Protein AF-A0A5A7TR68-F1 (afdb_monomer)

Radius of gyration: 27.65 Å; Cα contacts (8 Å, |Δi|>4): 90; chains: 1; bounding box: 81×49×51 Å

Organism: Cucumis melo var. makuwa (NCBI:txid1194695)

Solvent-accessible surface area (backbone atoms only — not comparable to full-atom values): 7721 Å² total; per-residue (Å²): 138,90,86,85,89,76,87,60,48,73,87,52,63,77,56,40,59,65,76,55,66,55,72,40,77,61,84,47,77,44,82,45,24,75,58,19,93,54,37,65,42,38,52,56,38,49,68,41,37,46,83,49,45,75,50,76,44,85,47,39,92,62,90,79,84,71,53,73,67,57,45,49,54,51,48,57,52,52,50,52,62,64,60,61,69,81,70,88,68,80,88,71,85,83,79,72,75,68,68,62,52,56,61,54,52,55,60,50,54,63,57,59,69,69,72,79,76,86,83,135

InterPro domains:
  IPR005645 Serine hydrolase domain [PF03959] (2-69)
  IPR029058 Alpha/Beta hydrolase fold [G3DSA:3.40.50.1820] (1-84)

Nearest PDB structures (foldseek):
  6l4h-assembly1_A  TM=6.328E-01  e=4.885E+00  Homo sapiens
  5xb6-assemb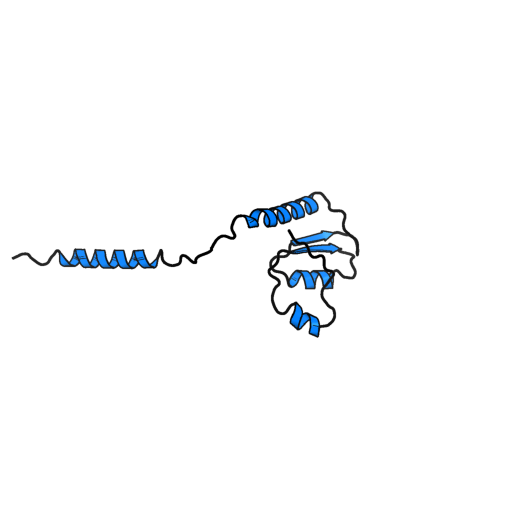ly6_K  TM=5.683E-01  e=3.064E+00  Escherichia coli K-12
  7cf7-assembly1_A  TM=2.561E-01  e=1.798E+00  Escherichia coli K-12
  7t7j-assembly1_B  TM=4.104E-01  e=4.000E+00  Klebsiella pneumoniae subsp. pneumoniae HS11286

Structure (mmCIF, N/CA/C/O backbone):
data_AF-A0A5A7TR68-F1
#
_entry.id   AF-A0A5A7TR68-F1
#
loop_
_atom_site.group_PDB
_atom_site.id
_atom_site.type_symbol
_atom_site.label_atom_id
_atom_site.label_alt_id
_atom_site.label_comp_id
_atom_site.label_asym_id
_atom_site.label_entity_id
_atom_site.label_seq_id
_atom_site.pdbx_PDB_ins_code
_atom_site.Cartn_x
_atom_site.Cartn_y
_atom_site.Cartn_z
_atom_site.occupancy
_atom_site.B_iso_or_equiv
_atom_site.auth_seq_id
_atom_site.auth_comp_id
_atom_site.auth_asym_id
_atom_site.auth_atom_id
_atom_site.pdbx_PDB_model_num
ATOM 1 N N . MET A 1 1 ? -2.520 -7.851 17.736 1.00 73.81 1 MET A N 1
ATOM 2 C CA . MET A 1 1 ? -2.879 -7.356 16.387 1.00 73.81 1 MET A CA 1
ATOM 3 C C . MET A 1 1 ? -2.546 -8.464 15.406 1.00 73.81 1 MET A C 1
ATOM 5 O O . MET A 1 1 ? -1.460 -9.011 15.521 1.00 73.81 1 MET A O 1
ATOM 9 N N . PHE A 1 2 ? -3.466 -8.836 14.518 1.00 84.44 2 PHE A N 1
ATOM 10 C CA . PHE A 1 2 ? -3.181 -9.788 13.440 1.00 84.44 2 PHE A CA 1
ATOM 11 C C . PHE A 1 2 ? -2.920 -9.003 12.157 1.00 84.44 2 PHE A C 1
ATOM 13 O O . PHE A 1 2 ? -3.635 -8.041 11.879 1.00 84.44 2 PHE A O 1
ATOM 20 N N . VAL A 1 3 ? -1.891 -9.393 11.406 1.00 86.50 3 VAL A N 1
ATOM 21 C CA . VAL A 1 3 ? -1.512 -8.757 10.139 1.00 86.50 3 VAL A CA 1
ATOM 22 C C . VAL A 1 3 ? -1.501 -9.827 9.060 1.00 86.50 3 VAL A C 1
ATOM 24 O O . VAL A 1 3 ? -0.811 -10.833 9.195 1.00 86.50 3 VAL A O 1
ATOM 27 N N . SER A 1 4 ? -2.270 -9.602 7.998 1.00 89.75 4 SER A N 1
ATOM 28 C CA . SER A 1 4 ? -2.227 -10.408 6.781 1.00 89.75 4 SER A CA 1
ATOM 29 C C . SER A 1 4 ? -1.527 -9.605 5.697 1.00 89.75 4 SER A C 1
ATOM 31 O O . SER A 1 4 ? -1.895 -8.457 5.451 1.00 89.75 4 SER A O 1
ATOM 33 N N . ILE A 1 5 ? -0.536 -10.208 5.046 1.00 88.12 5 ILE A N 1
ATOM 34 C CA . ILE A 1 5 ? 0.187 -9.599 3.928 1.00 88.12 5 ILE A CA 1
ATOM 35 C C . ILE A 1 5 ? -0.311 -10.259 2.644 1.00 88.12 5 ILE A C 1
ATOM 37 O O . ILE A 1 5 ? -0.298 -11.482 2.526 1.00 88.12 5 ILE A O 1
ATOM 41 N N . SER A 1 6 ? -0.773 -9.451 1.694 1.00 83.81 6 SER A N 1
ATOM 42 C CA . SER A 1 6 ? -1.296 -9.906 0.404 1.00 83.81 6 SER A CA 1
ATOM 43 C C . SER A 1 6 ? -0.587 -9.209 -0.752 1.00 83.81 6 SER A C 1
ATOM 45 O O . SER A 1 6 ? -0.033 -8.126 -0.578 1.00 83.81 6 SER A O 1
ATOM 47 N N . GLY A 1 7 ? -0.635 -9.826 -1.934 1.00 87.19 7 GLY A N 1
ATOM 48 C CA . GLY A 1 7 ? -0.141 -9.241 -3.178 1.00 87.19 7 GLY A CA 1
ATOM 49 C C . GLY A 1 7 ? -1.135 -8.255 -3.793 1.00 87.19 7 GLY A C 1
ATOM 50 O O . GLY A 1 7 ? -1.583 -7.314 -3.145 1.00 87.19 7 GLY A O 1
ATOM 51 N N . THR A 1 8 ? -1.481 -8.472 -5.059 1.00 90.50 8 THR A N 1
ATOM 52 C CA . THR A 1 8 ? -2.331 -7.570 -5.849 1.00 90.50 8 THR A CA 1
ATOM 53 C C . THR A 1 8 ? -3.678 -8.198 -6.189 1.00 90.50 8 THR A C 1
ATOM 55 O O . THR A 1 8 ? -3.960 -9.329 -5.791 1.00 90.50 8 THR A O 1
ATOM 58 N N . LYS A 1 9 ? -4.552 -7.445 -6.872 1.00 92.75 9 LYS A N 1
ATOM 59 C CA . LYS A 1 9 ? -5.887 -7.920 -7.251 1.00 92.75 9 LYS A CA 1
ATOM 60 C C . LYS A 1 9 ? -5.786 -9.191 -8.104 1.00 92.75 9 LYS A C 1
ATOM 62 O O 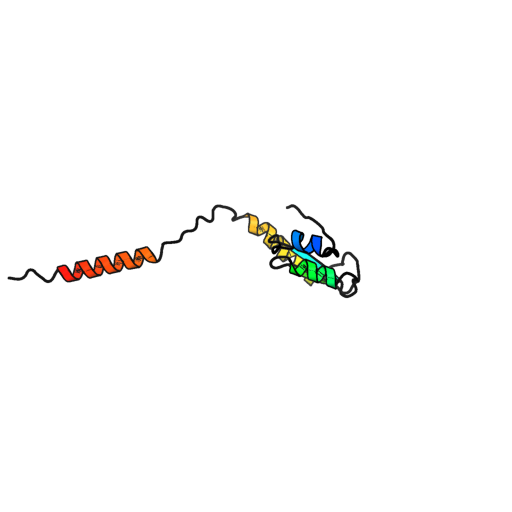. LYS A 1 9 ? -4.906 -9.292 -8.960 1.00 92.75 9 LYS A O 1
ATOM 67 N N . PHE A 1 10 ? -6.697 -10.142 -7.891 1.00 92.62 10 PHE A N 1
ATOM 68 C CA . PHE A 1 10 ? -6.800 -11.317 -8.757 1.00 92.62 10 PHE A CA 1
ATOM 69 C C . PHE A 1 10 ? -6.994 -10.909 -10.225 1.00 92.62 10 PHE A C 1
ATOM 71 O O . PHE A 1 10 ? -7.637 -9.904 -10.520 1.00 92.62 10 PHE A O 1
ATOM 78 N N . LYS A 1 11 ? -6.411 -11.690 -11.141 1.00 91.38 11 LYS A N 1
ATOM 79 C CA . LYS A 1 11 ? -6.562 -11.483 -12.591 1.00 91.38 11 LYS A CA 1
ATOM 80 C C . LYS A 1 11 ? -7.844 -12.098 -13.142 1.00 91.38 11 LYS A C 1
ATOM 82 O O . LYS A 1 11 ? -8.350 -11.630 -14.149 1.00 91.38 11 LYS A O 1
ATOM 87 N N . ASP A 1 12 ? -8.323 -13.157 -12.499 1.00 94.62 12 ASP A N 1
ATOM 88 C CA . ASP A 1 12 ? -9.555 -13.834 -12.876 1.00 94.62 12 ASP A CA 1
ATOM 89 C C . ASP A 1 12 ? -10.761 -13.015 -12.397 1.00 94.62 12 ASP A C 1
ATOM 91 O O . ASP A 1 12 ? -10.899 -12.723 -11.201 1.00 94.62 12 ASP A O 1
ATOM 95 N N . GLU A 1 13 ? -11.616 -12.621 -13.338 1.00 93.50 13 GLU A N 1
ATOM 96 C CA . GLU A 1 13 ? -12.800 -11.806 -13.071 1.00 93.50 13 GLU A CA 1
ATOM 97 C C . GLU A 1 13 ? -13.823 -12.547 -12.207 1.00 93.50 13 GLU A C 1
ATOM 99 O O . GLU A 1 13 ? -14.372 -11.944 -11.285 1.00 93.50 13 GLU A O 1
ATOM 104 N N . SER A 1 14 ? -13.993 -13.860 -12.398 1.00 96.50 14 SER A N 1
ATOM 105 C CA . SER A 1 14 ? -14.938 -14.664 -11.609 1.00 96.50 14 SER A CA 1
ATOM 106 C C . SER A 1 14 ? -14.562 -14.686 -10.124 1.00 96.50 14 SER A C 1
ATOM 108 O O . SER A 1 14 ? -15.419 -14.604 -9.243 1.00 96.50 14 SER A O 1
ATOM 110 N N . ILE A 1 15 ? -13.257 -14.696 -9.825 1.00 95.12 15 ILE A N 1
ATOM 111 C CA . ILE A 1 15 ? -12.759 -14.572 -8.452 1.00 95.12 15 ILE A CA 1
ATOM 112 C C . ILE A 1 15 ? -13.002 -13.152 -7.934 1.00 95.12 15 ILE A C 1
ATOM 114 O O . ILE A 1 15 ? -13.395 -12.974 -6.780 1.00 95.12 15 ILE A O 1
ATOM 118 N N . CYS A 1 16 ? -12.789 -12.130 -8.768 1.00 93.88 16 CYS A N 1
ATOM 119 C CA . CYS A 1 16 ? -12.980 -10.736 -8.376 1.00 93.88 16 CYS A CA 1
ATOM 120 C C . CYS A 1 16 ? -14.429 -10.412 -8.001 1.00 93.88 16 CYS A C 1
ATOM 122 O O . CYS A 1 16 ? -14.649 -9.690 -7.025 1.00 93.88 16 CYS A O 1
ATOM 124 N N . GLU A 1 17 ? -15.392 -10.943 -8.754 1.00 94.75 17 GLU A N 1
ATOM 125 C CA . GLU A 1 17 ? -16.826 -10.756 -8.517 1.00 94.75 17 GLU A CA 1
ATOM 126 C C . GLU A 1 17 ? -17.258 -11.262 -7.142 1.00 94.75 17 GLU A C 1
ATOM 128 O O . GLU A 1 17 ? -18.128 -10.664 -6.510 1.00 94.75 17 GLU A O 1
ATOM 133 N N . VAL A 1 18 ? -16.623 -12.331 -6.654 1.00 96.06 18 VAL A N 1
ATOM 134 C CA . VAL A 1 18 ? -16.908 -12.906 -5.336 1.00 96.06 18 VAL A CA 1
ATOM 135 C C . VAL A 1 18 ? -16.076 -12.224 -4.249 1.00 96.06 18 VAL A C 1
ATOM 137 O O . VAL A 1 18 ? -16.627 -11.730 -3.264 1.00 96.06 18 VAL A O 1
ATOM 140 N N . ALA A 1 19 ? -14.754 -12.154 -4.424 1.00 93.25 19 ALA A N 1
ATOM 141 C CA . ALA A 1 19 ? -13.819 -11.687 -3.397 1.00 93.25 19 ALA A CA 1
ATOM 142 C C . ALA A 1 19 ? -13.949 -10.188 -3.090 1.00 93.25 19 ALA A C 1
ATOM 144 O O . ALA A 1 19 ? -13.690 -9.761 -1.964 1.00 93.25 19 ALA A O 1
ATOM 145 N N . TYR A 1 20 ? -14.350 -9.388 -4.080 1.00 94.25 20 TYR A N 1
ATOM 146 C CA . TYR A 1 20 ? -14.431 -7.930 -3.968 1.00 94.25 20 TYR A CA 1
ATOM 147 C C . TYR A 1 20 ? -15.851 -7.395 -4.181 1.00 94.25 20 TYR A C 1
ATOM 149 O O . TYR A 1 20 ? -16.020 -6.197 -4.414 1.00 94.25 20 TYR A O 1
ATOM 157 N N . LYS A 1 21 ? -16.872 -8.262 -4.065 1.00 95.38 21 LYS A N 1
ATOM 158 C CA . LYS A 1 21 ? -18.295 -7.895 -4.175 1.00 95.38 21 LYS A CA 1
ATOM 159 C C . LYS A 1 21 ? -18.672 -6.728 -3.266 1.00 95.38 21 LYS A C 1
ATOM 161 O O . LYS A 1 21 ? -19.463 -5.860 -3.628 1.00 95.38 21 LYS A O 1
ATOM 166 N N . HIS A 1 22 ? -18.109 -6.727 -2.063 1.00 96.12 22 HIS A N 1
ATOM 167 C CA . HIS A 1 22 ? -18.320 -5.699 -1.061 1.00 96.12 22 HIS A CA 1
ATOM 168 C C . HIS A 1 22 ? -16.990 -5.066 -0.675 1.00 96.12 22 HIS A C 1
ATOM 170 O O . HIS A 1 22 ? -15.948 -5.722 -0.654 1.00 96.12 22 HIS A O 1
ATOM 176 N N . LYS A 1 23 ? -17.042 -3.778 -0.325 1.00 95.50 23 LYS A N 1
ATOM 177 C CA . LYS A 1 23 ? -15.885 -3.065 0.211 1.00 95.50 23 LYS A CA 1
ATOM 178 C C . LYS A 1 23 ? -15.345 -3.775 1.448 1.00 95.50 23 LYS A C 1
ATOM 180 O O . LYS A 1 23 ? -16.088 -4.067 2.387 1.00 95.50 23 LYS A O 1
ATOM 185 N N . ILE A 1 24 ? -14.036 -3.977 1.471 1.00 95.38 24 ILE A N 1
ATOM 186 C CA . ILE A 1 24 ? -13.346 -4.579 2.603 1.00 95.38 24 ILE A CA 1
ATOM 187 C C . ILE A 1 24 ? -13.209 -3.518 3.701 1.00 95.38 24 ILE A C 1
ATOM 189 O O . ILE A 1 24 ? -12.557 -2.492 3.507 1.00 95.38 24 ILE A O 1
ATOM 193 N N . LYS A 1 25 ? -13.847 -3.752 4.853 1.00 94.50 25 LYS A N 1
ATOM 194 C CA . LYS A 1 25 ? -13.926 -2.777 5.958 1.00 94.50 25 LYS A CA 1
ATOM 195 C C . LYS A 1 25 ? -12.687 -2.742 6.857 1.00 94.50 25 LYS A C 1
ATOM 197 O O . LYS A 1 25 ? -12.557 -1.824 7.661 1.00 94.50 25 LYS A O 1
ATOM 202 N N . VAL A 1 26 ? -11.793 -3.727 6.752 1.00 92.56 26 VAL A N 1
ATOM 203 C CA . VAL A 1 26 ? -10.574 -3.739 7.568 1.00 92.56 26 VAL A CA 1
ATOM 204 C C . VAL A 1 26 ? -9.644 -2.599 7.162 1.00 92.56 26 VAL A C 1
ATOM 206 O O . VAL A 1 26 ? -9.535 -2.262 5.981 1.00 92.56 26 VAL A O 1
ATOM 209 N N . LYS A 1 27 ? -8.955 -2.009 8.144 1.00 93.69 27 LYS A N 1
ATOM 210 C CA . LYS A 1 27 ? -7.903 -1.024 7.877 1.00 93.69 27 LYS A CA 1
ATOM 211 C C . LYS A 1 27 ? -6.797 -1.694 7.063 1.00 93.69 27 LYS A C 1
ATOM 213 O O . LYS A 1 27 ? -6.362 -2.795 7.390 1.00 93.69 27 LYS A O 1
ATOM 218 N N . SER A 1 28 ? -6.330 -1.016 6.020 1.00 96.19 28 SER A N 1
ATOM 219 C CA . SER A 1 28 ? -5.258 -1.512 5.157 1.00 96.19 28 SER A CA 1
ATOM 220 C C . SER A 1 28 ? -4.271 -0.406 4.819 1.00 96.19 28 SER A C 1
ATOM 222 O O . SER A 1 28 ? -4.689 0.727 4.572 1.00 96.19 28 SER A O 1
ATOM 224 N N . VAL A 1 29 ? -2.995 -0.765 4.730 1.00 96.94 29 VAL A N 1
ATOM 225 C CA . VAL A 1 29 ? -1.930 0.069 4.175 1.00 96.94 29 VAL A CA 1
ATOM 226 C C . VAL A 1 29 ? -1.362 -0.613 2.932 1.00 96.94 29 VAL A C 1
ATOM 228 O O . VAL A 1 29 ? -1.163 -1.826 2.929 1.00 96.94 29 VAL A O 1
ATOM 231 N N . HIS A 1 30 ? -1.134 0.159 1.872 1.00 97.06 30 HIS A N 1
ATOM 232 C CA . HIS A 1 30 ? -0.630 -0.321 0.586 1.00 97.06 30 HIS A CA 1
ATOM 233 C C . HIS A 1 30 ? 0.624 0.458 0.211 1.00 97.06 30 HIS A C 1
ATOM 235 O O . HIS A 1 30 ? 0.575 1.679 0.068 1.00 97.06 30 HIS A O 1
ATOM 241 N N . PHE A 1 31 ? 1.732 -0.249 0.011 1.00 97.12 31 PHE A N 1
ATOM 242 C CA . PHE A 1 31 ? 2.959 0.328 -0.529 1.00 97.12 31 PHE A CA 1
ATOM 243 C C . PHE A 1 31 ? 2.969 0.122 -2.040 1.00 97.12 31 PHE A C 1
ATOM 245 O O . PHE A 1 31 ? 2.905 -1.016 -2.504 1.00 97.12 31 PHE A O 1
ATOM 252 N N . ILE A 1 32 ? 2.990 1.211 -2.810 1.00 97.25 32 ILE A N 1
ATOM 253 C CA . ILE A 1 32 ? 2.873 1.144 -4.271 1.00 97.25 32 ILE A CA 1
ATOM 254 C C . ILE A 1 32 ? 4.074 1.825 -4.922 1.00 97.25 32 ILE A C 1
ATOM 256 O O . ILE A 1 32 ? 4.239 3.045 -4.829 1.00 97.25 32 ILE A O 1
ATOM 260 N N . GLY A 1 33 ? 4.880 1.018 -5.612 1.00 97.19 33 GLY A N 1
ATOM 261 C CA . GLY A 1 33 ? 6.036 1.472 -6.370 1.00 97.19 33 GLY A CA 1
ATOM 262 C C . GLY A 1 33 ? 5.635 2.136 -7.681 1.00 97.19 33 GLY A C 1
ATOM 263 O O . GLY A 1 33 ? 4.837 1.601 -8.451 1.00 97.19 33 GLY A O 1
ATOM 264 N N . GLU A 1 34 ? 6.210 3.297 -7.977 1.00 97.44 34 GLU A N 1
ATOM 265 C CA . GLU A 1 34 ? 5.942 4.023 -9.220 1.00 97.44 34 GLU A CA 1
ATOM 266 C C . GLU A 1 34 ? 6.470 3.282 -10.460 1.00 97.44 34 GLU A C 1
ATOM 268 O O . GLU A 1 34 ? 5.909 3.442 -11.545 1.00 97.44 34 GLU A O 1
ATOM 273 N N . LYS A 1 35 ? 7.495 2.430 -10.291 1.00 97.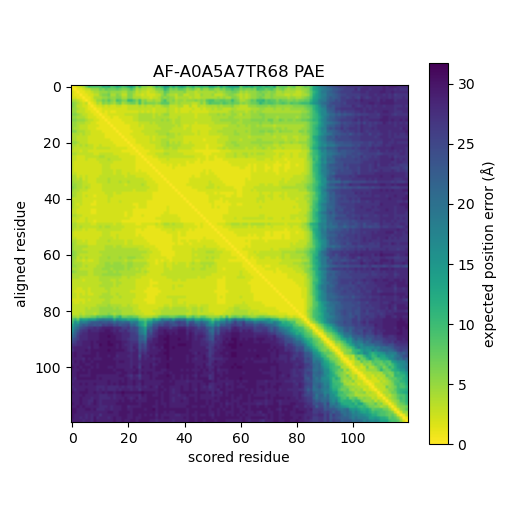69 35 LYS A N 1
ATOM 274 C CA . LYS A 1 35 ? 8.071 1.576 -11.347 1.00 97.69 35 LYS A CA 1
ATOM 275 C C . LYS A 1 35 ? 7.666 0.103 -11.215 1.00 97.69 35 LYS A C 1
ATOM 277 O O . LYS A 1 35 ? 8.253 -0.748 -11.880 1.00 97.69 35 LYS A O 1
ATOM 282 N N . ASP A 1 36 ? 6.740 -0.224 -10.315 1.00 97.25 36 ASP A N 1
ATOM 283 C CA . ASP A 1 36 ? 6.283 -1.602 -10.129 1.00 97.25 36 ASP A CA 1
ATOM 284 C C . ASP A 1 36 ? 5.393 -2.011 -11.315 1.00 97.25 36 ASP A C 1
ATOM 286 O O . ASP A 1 36 ? 4.424 -1.323 -11.645 1.00 97.25 36 ASP A O 1
ATOM 290 N N . TRP A 1 37 ? 5.695 -3.144 -11.956 1.00 96.12 37 TRP A N 1
ATOM 291 C CA . TRP A 1 37 ? 4.873 -3.680 -13.046 1.00 96.12 37 TRP A CA 1
ATOM 292 C C . TRP A 1 37 ? 3.464 -4.085 -12.576 1.00 96.12 37 TRP A C 1
ATOM 294 O O . TRP A 1 37 ? 2.554 -4.205 -13.395 1.00 96.12 37 TRP A O 1
ATOM 304 N N . LEU A 1 38 ? 3.254 -4.263 -11.267 1.00 95.50 38 LEU A N 1
ATOM 305 C CA . LEU A 1 38 ? 1.950 -4.505 -10.651 1.00 95.50 38 LEU A CA 1
ATOM 306 C C . LEU A 1 38 ? 1.281 -3.239 -10.098 1.00 95.50 38 LEU A C 1
ATOM 308 O O . LEU A 1 38 ? 0.230 -3.353 -9.469 1.00 95.50 38 LEU A O 1
ATOM 312 N N . LYS A 1 39 ? 1.818 -2.036 -10.350 1.00 95.75 39 LYS A N 1
ATOM 313 C CA . LYS A 1 39 ? 1.267 -0.765 -9.844 1.00 95.75 39 LYS A CA 1
ATOM 314 C C . LYS A 1 39 ? -0.246 -0.638 -10.053 1.00 95.75 39 LYS A C 1
ATOM 316 O O . LYS A 1 39 ? -0.964 -0.327 -9.104 1.00 95.75 39 LYS A O 1
ATOM 321 N N . LEU A 1 40 ? -0.735 -0.886 -11.271 1.00 96.25 40 LEU A N 1
ATOM 322 C CA . LEU A 1 40 ? -2.161 -0.761 -11.598 1.00 96.25 40 LEU A CA 1
ATOM 323 C C . LEU A 1 40 ? -3.022 -1.797 -10.842 1.00 96.25 40 LEU A C 1
ATOM 325 O O . LEU A 1 40 ? -3.936 -1.377 -10.130 1.00 96.25 40 LEU A O 1
ATOM 329 N N . PRO A 1 41 ? -2.721 -3.112 -10.884 1.00 95.25 41 PRO A N 1
ATOM 330 C CA . PRO A 1 41 ? -3.389 -4.099 -10.031 1.00 95.25 41 PRO A CA 1
ATOM 331 C C . PRO A 1 41 ? -3.342 -3.790 -8.526 1.00 95.25 41 PRO A C 1
ATOM 333 O O . PRO A 1 41 ? -4.325 -4.034 -7.825 1.00 95.25 41 PRO A O 1
ATOM 336 N N . SER A 1 42 ? -2.235 -3.241 -8.011 1.00 95.56 42 SER A N 1
ATOM 337 C CA . SER A 1 42 ? -2.118 -2.819 -6.605 1.00 95.56 42 SER A CA 1
ATOM 338 C C . SER A 1 42 ? -3.065 -1.664 -6.280 1.00 95.56 42 SER A C 1
ATOM 340 O O . SER A 1 42 ? -3.753 -1.696 -5.264 1.00 95.56 42 SER A O 1
ATOM 342 N N . GLN A 1 43 ? -3.158 -0.662 -7.159 1.00 96.69 43 GLN A N 1
ATOM 343 C CA . GLN A 1 43 ? -4.094 0.456 -7.000 1.00 96.69 43 GLN A CA 1
ATOM 344 C C . GLN A 1 43 ? -5.551 -0.014 -7.071 1.00 96.69 43 GLN A C 1
ATOM 346 O O . GLN A 1 43 ? -6.383 0.412 -6.269 1.00 96.69 43 GLN A O 1
ATOM 351 N N . GLN A 1 44 ? -5.856 -0.934 -7.990 1.00 95.88 44 GLN A N 1
ATOM 352 C CA . GLN A 1 44 ? -7.176 -1.550 -8.088 1.00 95.88 44 GLN A CA 1
ATOM 353 C C . GLN A 1 44 ? -7.525 -2.333 -6.822 1.00 95.88 44 GLN A C 1
ATOM 355 O O . GLN A 1 44 ? -8.652 -2.219 -6.346 1.00 95.88 44 GLN A O 1
ATOM 360 N N . LEU A 1 45 ? -6.581 -3.086 -6.249 1.00 96.25 45 LEU A N 1
ATOM 361 C CA . LEU A 1 45 ? -6.799 -3.761 -4.973 1.00 96.25 45 LEU A CA 1
ATOM 362 C C . LEU A 1 45 ? -7.026 -2.752 -3.846 1.00 96.25 45 LEU A C 1
ATOM 364 O O . LEU A 1 45 ? -8.018 -2.870 -3.139 1.00 96.25 45 LEU A O 1
ATOM 368 N N . ALA A 1 46 ? -6.179 -1.730 -3.704 1.00 96.69 46 ALA A N 1
ATOM 369 C CA . ALA A 1 46 ? -6.363 -0.690 -2.690 1.00 96.69 46 ALA A CA 1
ATOM 370 C C . ALA A 1 46 ? -7.764 -0.062 -2.787 1.00 96.69 46 ALA A C 1
ATOM 372 O O . ALA A 1 46 ? -8.447 0.115 -1.778 1.00 96.69 46 ALA A O 1
ATOM 373 N N . SER A 1 47 ? -8.252 0.160 -4.012 1.00 96.19 47 SER A N 1
ATOM 374 C CA . SER A 1 47 ? -9.585 0.709 -4.263 1.00 96.19 47 SER A CA 1
ATOM 375 C C . SER A 1 47 ? -10.747 -0.156 -3.765 1.00 96.19 47 SER A C 1
ATOM 377 O O . SER A 1 47 ? -11.856 0.360 -3.709 1.00 96.19 47 SER A O 1
ATOM 379 N N . VAL A 1 48 ? -10.558 -1.421 -3.370 1.00 96.69 48 VAL A N 1
ATOM 380 C CA . VAL A 1 48 ? -11.639 -2.255 -2.801 1.00 96.69 48 VAL A CA 1
ATOM 381 C C . VAL A 1 48 ? -11.722 -2.166 -1.273 1.00 96.69 48 VAL A C 1
ATOM 383 O O . VAL A 1 48 ? -12.703 -2.616 -0.686 1.00 96.69 48 VAL A O 1
ATOM 386 N N . PHE A 1 49 ? -10.745 -1.537 -0.617 1.00 96.75 49 PHE A N 1
ATOM 387 C CA . PHE A 1 49 ? -10.758 -1.305 0.828 1.00 96.75 49 PHE A CA 1
ATOM 388 C C . PHE A 1 49 ? -11.500 -0.011 1.190 1.00 96.75 49 PHE A C 1
ATOM 390 O O . PHE A 1 49 ? -11.704 0.890 0.361 1.00 96.75 49 PHE A O 1
ATOM 397 N N . HIS A 1 50 ? -11.946 0.074 2.441 1.00 95.75 50 HIS A N 1
ATOM 398 C CA . HIS A 1 50 ? -12.499 1.289 3.023 1.00 95.75 50 HIS A CA 1
ATOM 399 C C . HIS A 1 50 ? -11.365 2.165 3.571 1.00 95.75 50 HIS A C 1
ATOM 401 O O . HIS A 1 50 ? -10.663 1.754 4.491 1.00 95.75 50 HIS A O 1
ATOM 407 N N . GLN A 1 51 ? -11.196 3.364 3.000 1.00 94.94 51 GLN A N 1
ATOM 408 C CA . GLN A 1 51 ? -10.173 4.344 3.400 1.00 94.94 51 GLN A CA 1
ATOM 409 C C . GLN A 1 51 ? -8.762 3.729 3.570 1.00 94.94 51 GLN A C 1
ATOM 411 O O . GLN A 1 51 ? -8.191 3.793 4.663 1.00 94.94 51 GLN A O 1
ATOM 416 N N . PRO A 1 52 ? -8.200 3.090 2.524 1.00 96.69 52 PRO A N 1
ATOM 417 C CA . PRO A 1 52 ? -6.842 2.561 2.591 1.00 96.69 52 PRO A CA 1
ATOM 418 C C . PRO A 1 52 ? -5.825 3.696 2.763 1.00 96.69 52 PRO A C 1
ATOM 420 O O . PRO A 1 52 ? -5.939 4.736 2.115 1.00 96.69 52 PRO A O 1
ATOM 423 N N . LEU A 1 53 ? -4.786 3.460 3.563 1.00 97.75 53 LEU A N 1
ATOM 424 C CA . LEU A 1 53 ? -3.571 4.265 3.500 1.00 97.75 53 LEU A CA 1
ATOM 425 C C . LEU A 1 53 ? -2.745 3.811 2.288 1.00 97.75 53 LEU A C 1
ATOM 427 O O . LEU A 1 53 ? -2.518 2.612 2.117 1.00 97.75 53 LEU A O 1
ATOM 431 N N . ILE A 1 54 ? -2.291 4.741 1.449 1.00 97.69 54 ILE A N 1
ATOM 432 C CA . ILE A 1 54 ? -1.447 4.438 0.286 1.00 97.69 54 ILE A CA 1
ATOM 433 C C . ILE A 1 54 ? -0.134 5.200 0.423 1.00 97.69 54 ILE A C 1
ATOM 435 O O . ILE A 1 54 ? -0.112 6.415 0.259 1.00 97.69 54 ILE A O 1
ATOM 439 N N . ILE A 1 55 ? 0.960 4.472 0.636 1.00 97.88 55 ILE A N 1
ATOM 440 C CA . ILE A 1 55 ? 2.314 5.028 0.675 1.00 97.88 55 ILE A CA 1
ATOM 441 C C . ILE A 1 55 ? 2.981 4.751 -0.674 1.00 97.88 55 ILE A C 1
ATOM 443 O O . ILE A 1 55 ? 3.136 3.601 -1.096 1.00 97.88 55 ILE A O 1
ATOM 447 N N . ARG A 1 56 ? 3.365 5.813 -1.382 1.00 97.12 56 ARG A N 1
ATOM 448 C CA . ARG A 1 56 ? 4.021 5.718 -2.695 1.00 97.12 56 ARG A CA 1
ATOM 449 C C . ARG A 1 56 ? 5.534 5.745 -2.545 1.00 97.12 56 ARG A C 1
ATOM 451 O O . ARG A 1 56 ? 6.056 6.445 -1.686 1.00 97.12 56 ARG A O 1
ATOM 458 N N . HIS A 1 57 ? 6.237 5.020 -3.410 1.00 97.00 57 HIS A N 1
ATOM 459 C CA . HIS A 1 57 ? 7.700 5.028 -3.434 1.00 97.00 57 HIS A CA 1
ATOM 460 C C . HIS A 1 57 ? 8.241 4.931 -4.874 1.00 97.00 57 HIS A C 1
ATOM 462 O O . HIS A 1 57 ? 7.564 4.392 -5.749 1.00 97.00 57 HIS A O 1
ATOM 468 N N . PRO A 1 58 ? 9.447 5.447 -5.177 1.00 97.19 58 PRO A N 1
ATOM 469 C CA . PRO A 1 58 ? 9.915 5.577 -6.563 1.00 97.19 58 PRO A CA 1
ATOM 470 C C . PRO A 1 58 ? 10.492 4.286 -7.177 1.00 97.19 58 PRO A C 1
ATOM 472 O O . PRO A 1 58 ? 10.906 4.285 -8.340 1.00 97.19 58 PRO A O 1
ATOM 475 N N . GLN A 1 59 ? 10.583 3.199 -6.406 1.00 97.25 59 GLN A N 1
ATOM 476 C CA . GLN A 1 59 ? 11.176 1.930 -6.844 1.00 97.25 59 GLN A CA 1
ATOM 477 C C . GLN A 1 59 ? 10.166 1.019 -7.567 1.00 97.25 59 GLN A C 1
ATOM 479 O O . GLN A 1 59 ? 8.991 1.352 -7.722 1.00 97.25 59 GLN A O 1
ATOM 484 N N . GLY A 1 60 ? 10.674 -0.110 -8.071 1.00 96.69 60 GLY A N 1
ATOM 485 C CA . GLY A 1 60 ? 9.876 -1.187 -8.659 1.00 96.69 60 GLY A CA 1
ATOM 486 C C . GLY A 1 60 ? 9.341 -2.157 -7.606 1.00 96.69 60 GLY A C 1
ATOM 487 O O . GLY A 1 60 ? 9.048 -1.756 -6.482 1.00 96.69 60 GLY A O 1
ATOM 488 N N . HIS A 1 61 ? 9.250 -3.440 -7.963 1.00 95.38 61 HIS A N 1
ATOM 489 C CA . HIS A 1 61 ? 8.732 -4.492 -7.089 1.00 95.38 61 HIS A CA 1
ATOM 490 C C . HIS A 1 61 ? 9.730 -4.874 -5.981 1.00 95.38 61 HIS A C 1
ATOM 492 O O . HIS A 1 61 ? 10.486 -5.840 -6.083 1.00 95.38 61 HIS A O 1
ATOM 498 N N . THR A 1 62 ? 9.777 -4.056 -4.933 1.00 94.06 62 THR A N 1
ATOM 499 C CA . THR A 1 62 ? 10.713 -4.176 -3.809 1.00 94.06 62 THR A CA 1
ATOM 500 C C . THR A 1 62 ? 10.027 -3.766 -2.515 1.00 94.06 62 THR A C 1
ATOM 502 O O . THR A 1 62 ? 9.178 -2.879 -2.540 1.00 94.06 62 THR A O 1
ATOM 505 N N . VAL A 1 63 ? 10.459 -4.309 -1.374 1.00 94.12 63 VAL A N 1
ATOM 506 C CA . VAL A 1 63 ? 10.098 -3.736 -0.068 1.00 94.12 63 VAL A CA 1
ATOM 507 C C . VAL A 1 63 ? 10.748 -2.348 0.044 1.00 94.12 63 VAL A C 1
ATOM 509 O O . VAL A 1 63 ? 11.979 -2.262 -0.023 1.00 94.12 63 VAL A O 1
ATOM 512 N N . PRO A 1 64 ? 9.972 -1.255 0.164 1.00 94.81 64 PRO A N 1
ATOM 513 C CA . PRO A 1 64 ? 10.532 0.087 0.130 1.00 94.81 64 PRO A CA 1
ATOM 514 C C . PRO A 1 64 ? 11.316 0.399 1.402 1.00 94.81 64 PRO A C 1
ATOM 516 O O . PRO A 1 64 ? 10.936 0.018 2.508 1.00 94.81 64 PRO A O 1
ATOM 519 N N . ARG A 1 65 ? 12.394 1.169 1.246 1.00 96.19 65 ARG A N 1
ATOM 520 C CA . ARG A 1 65 ? 12.980 1.908 2.366 1.00 96.19 65 ARG A CA 1
ATOM 521 C C . ARG A 1 65 ? 12.158 3.177 2.542 1.00 96.19 65 ARG A C 1
ATOM 523 O O . ARG A 1 65 ? 12.049 3.952 1.595 1.00 96.19 65 ARG A O 1
ATOM 530 N N . LEU A 1 66 ? 11.560 3.348 3.715 1.00 95.88 66 LEU A N 1
ATOM 531 C CA . LEU A 1 66 ? 10.731 4.511 4.010 1.00 95.88 66 LEU A CA 1
ATOM 532 C C . LEU A 1 66 ? 11.614 5.695 4.398 1.00 95.88 66 LEU A C 1
ATOM 534 O O . LEU A 1 66 ? 12.581 5.534 5.143 1.00 95.88 66 LEU A O 1
ATOM 538 N N . ASP A 1 67 ? 11.278 6.872 3.880 1.00 95.88 67 ASP A N 1
ATOM 539 C CA . ASP A 1 67 ? 11.819 8.128 4.386 1.00 95.88 67 ASP A CA 1
ATOM 540 C C . ASP A 1 67 ? 11.107 8.530 5.688 1.00 95.88 67 ASP A C 1
ATOM 542 O O . ASP A 1 67 ? 10.209 7.837 6.178 1.00 95.88 67 ASP A O 1
ATOM 546 N N . GLU A 1 68 ? 11.527 9.644 6.279 1.00 97.81 68 GLU A N 1
ATOM 547 C CA . GLU A 1 68 ? 10.952 10.138 7.529 1.00 97.81 68 GLU A CA 1
ATOM 548 C C . GLU A 1 68 ? 9.447 10.429 7.406 1.00 97.81 68 GLU A C 1
ATOM 550 O O . GLU A 1 68 ? 8.679 10.100 8.311 1.00 97.81 68 GLU A O 1
ATOM 555 N N . SER A 1 69 ? 9.006 10.970 6.266 1.00 96.81 69 SER A N 1
ATOM 556 C CA . SER A 1 69 ? 7.599 11.303 6.027 1.00 96.81 69 SER A CA 1
ATOM 557 C C . SER A 1 69 ? 6.730 10.047 5.968 1.00 96.81 69 SER A C 1
ATOM 559 O O . SER A 1 69 ? 5.750 9.940 6.704 1.00 96.81 69 SER A O 1
ATOM 561 N N . ALA A 1 70 ? 7.108 9.074 5.138 1.00 97.12 70 ALA A N 1
ATOM 562 C CA . ALA A 1 70 ? 6.394 7.811 4.991 1.00 97.12 70 ALA A CA 1
ATOM 563 C C . ALA A 1 70 ? 6.440 6.976 6.280 1.00 97.12 70 ALA A C 1
ATOM 565 O O . ALA A 1 70 ? 5.467 6.304 6.627 1.00 97.12 70 ALA A O 1
ATOM 566 N N . THR A 1 71 ? 7.552 7.040 7.020 1.00 97.88 71 THR A N 1
ATOM 567 C CA . THR A 1 71 ? 7.676 6.397 8.335 1.00 97.88 71 THR A CA 1
ATOM 568 C C . THR A 1 71 ? 6.693 7.006 9.329 1.00 97.88 71 THR A C 1
ATOM 570 O O . THR A 1 71 ? 5.970 6.266 9.996 1.00 97.88 71 THR A O 1
ATOM 573 N N . LYS A 1 72 ? 6.615 8.339 9.402 1.00 98.19 72 LYS A N 1
ATOM 574 C CA . LYS A 1 72 ? 5.685 9.044 10.289 1.00 98.19 72 LYS A CA 1
ATOM 575 C C . LYS A 1 72 ? 4.225 8.774 9.923 1.00 98.19 72 LYS A C 1
ATOM 577 O O . LYS A 1 72 ? 3.408 8.538 10.806 1.00 98.19 72 LYS A O 1
ATOM 582 N N . GLU A 1 73 ? 3.902 8.755 8.633 1.00 97.81 73 GLU A N 1
ATOM 583 C CA . GLU A 1 73 ? 2.558 8.434 8.145 1.00 97.81 73 GLU A CA 1
ATOM 584 C C . GLU A 1 73 ? 2.132 7.012 8.547 1.00 97.81 73 GLU A C 1
ATOM 586 O O . GLU A 1 73 ? 1.036 6.814 9.080 1.00 97.81 73 GLU A O 1
ATOM 591 N N . LEU A 1 74 ? 3.027 6.028 8.382 1.00 97.12 74 LEU A N 1
ATOM 592 C CA . LEU A 1 74 ? 2.787 4.656 8.829 1.00 97.12 74 LEU A CA 1
ATOM 593 C C . LEU A 1 74 ? 2.636 4.567 10.355 1.00 97.12 74 LEU A C 1
ATOM 595 O O . LEU A 1 74 ? 1.743 3.866 10.827 1.00 97.12 74 LEU A O 1
ATOM 599 N N . GLN A 1 75 ? 3.475 5.275 11.119 1.00 96.94 75 GLN A N 1
ATOM 600 C CA . GLN A 1 75 ? 3.390 5.325 12.583 1.00 96.94 75 GLN A CA 1
ATOM 601 C C . GLN A 1 75 ? 2.030 5.858 13.042 1.00 96.94 75 GLN A C 1
ATOM 603 O O . GLN A 1 75 ? 1.323 5.155 13.758 1.00 96.94 75 GLN A O 1
ATOM 608 N N . CYS A 1 76 ? 1.600 7.023 12.543 1.00 96.44 76 CYS A N 1
ATOM 609 C CA . CYS A 1 76 ? 0.294 7.593 12.885 1.00 96.44 76 CYS A CA 1
ATOM 610 C C . CYS A 1 76 ? -0.870 6.647 12.538 1.00 96.44 76 CYS A C 1
ATOM 612 O O . CYS A 1 76 ? -1.860 6.555 13.273 1.00 96.44 76 CYS A O 1
ATOM 614 N N . TRP A 1 77 ? -0.764 5.916 11.427 1.00 96.12 77 TRP A N 1
ATOM 615 C CA . TRP A 1 77 ? -1.763 4.921 11.044 1.00 96.12 77 TRP A CA 1
ATOM 616 C C . TRP A 1 77 ? -1.793 3.713 11.991 1.00 96.12 77 TRP A C 1
ATOM 618 O O . TRP A 1 77 ? -2.878 3.284 12.392 1.00 96.12 77 TRP A O 1
ATOM 628 N N . VAL A 1 78 ? -0.630 3.191 12.396 1.00 95.19 78 VAL A N 1
ATOM 629 C CA . VAL A 1 78 ? -0.538 2.116 13.400 1.00 95.19 78 VAL A CA 1
ATOM 630 C C . VAL A 1 78 ? -1.103 2.587 14.740 1.00 95.19 78 VAL A C 1
ATOM 632 O O . VAL A 1 78 ? -1.924 1.881 15.328 1.00 95.19 78 VAL A O 1
ATOM 635 N N . ASP A 1 79 ? -0.749 3.794 15.181 1.00 94.69 79 ASP A N 1
ATOM 636 C CA . ASP A 1 79 ? -1.242 4.379 16.431 1.00 94.69 79 ASP A CA 1
ATOM 637 C C . ASP A 1 79 ? -2.767 4.493 16.434 1.00 94.69 79 ASP A C 1
ATOM 639 O O . ASP A 1 79 ? -3.412 4.179 17.436 1.00 94.69 79 ASP A O 1
ATOM 643 N N . THR A 1 80 ? -3.364 4.850 15.293 1.00 92.25 80 THR A N 1
ATOM 644 C CA . THR A 1 80 ? -4.825 4.898 15.126 1.00 92.25 80 THR A CA 1
ATOM 645 C C . THR A 1 80 ? -5.466 3.526 15.365 1.00 92.25 80 THR A C 1
ATOM 647 O O . THR A 1 80 ? -6.499 3.437 16.026 1.00 92.25 80 THR A O 1
ATOM 650 N N . ILE A 1 81 ? -4.852 2.444 14.873 1.00 91.38 81 ILE A N 1
ATOM 651 C CA . ILE A 1 81 ? -5.353 1.064 15.037 1.00 91.38 81 ILE A CA 1
ATOM 652 C C . ILE A 1 81 ? -5.177 0.559 16.471 1.00 91.38 81 ILE A C 1
ATOM 654 O O . ILE A 1 81 ? -5.995 -0.219 16.970 1.00 91.38 81 ILE A O 1
ATOM 658 N N . LEU A 1 82 ? -4.086 0.951 17.130 1.00 90.44 82 LEU A N 1
ATOM 659 C CA . LEU A 1 82 ? -3.830 0.568 18.515 1.00 90.44 82 LEU A CA 1
ATOM 660 C C . LEU A 1 82 ? -4.745 1.333 19.477 1.00 90.44 82 LEU A C 1
ATOM 662 O O . LEU A 1 82 ? -5.266 0.734 20.417 1.00 90.44 82 LEU A O 1
ATOM 666 N N . SER A 1 83 ? -5.005 2.610 19.194 1.00 88.50 83 SER A N 1
ATOM 667 C CA . SER A 1 83 ? -5.842 3.493 20.016 1.00 88.50 83 SER A CA 1
ATOM 668 C C . SER A 1 83 ? -7.340 3.218 19.858 1.00 88.50 83 SER A C 1
ATOM 670 O O . SER A 1 83 ? -8.093 3.362 20.818 1.00 88.50 83 SER A O 1
ATOM 672 N N . SER A 1 84 ? -7.795 2.759 18.685 1.00 73.69 84 SER A N 1
ATOM 673 C CA . SER A 1 84 ? -9.215 2.456 18.444 1.00 73.69 84 SER A CA 1
ATOM 674 C C . SER A 1 84 ? -9.751 1.269 19.256 1.00 73.69 84 SER A C 1
ATOM 676 O O . SER A 1 84 ? -10.952 1.045 19.285 1.00 73.69 84 SER A O 1
ATOM 678 N N . ARG A 1 85 ? -8.884 0.501 19.925 1.00 63.09 85 ARG A N 1
ATOM 679 C CA . ARG A 1 85 ? -9.255 -0.686 20.718 1.00 63.09 85 ARG A CA 1
ATOM 680 C C . ARG A 1 85 ? -9.831 -0.365 22.103 1.00 63.09 85 ARG A C 1
ATOM 682 O O . ARG A 1 85 ? -10.200 -1.287 22.821 1.00 63.09 85 ARG A O 1
ATOM 689 N N . GLY A 1 86 ? -9.883 0.910 22.494 1.00 56.81 86 GLY A N 1
ATOM 690 C CA . GLY A 1 86 ? -10.393 1.344 23.799 1.00 56.81 86 GLY A CA 1
ATOM 691 C C . GLY A 1 86 ? -11.903 1.604 23.869 1.00 56.81 86 GLY A C 1
ATOM 692 O O . GLY A 1 86 ? -12.378 1.979 24.934 1.00 56.81 86 GLY A O 1
ATOM 693 N N . HIS A 1 87 ? -12.650 1.453 22.768 1.00 49.84 87 HIS A N 1
ATOM 694 C CA . HIS A 1 87 ? -14.052 1.891 22.692 1.00 49.84 87 HIS A CA 1
ATOM 695 C C . HIS A 1 87 ? -14.973 0.910 21.943 1.00 49.84 87 HIS A C 1
ATOM 697 O O . HIS A 1 87 ? -15.944 1.327 21.323 1.00 49.84 87 HIS A O 1
ATOM 703 N N . ASP A 1 88 ? -14.696 -0.394 22.013 1.00 46.78 88 ASP A N 1
ATOM 704 C CA . ASP A 1 88 ? -15.630 -1.441 21.566 1.00 46.78 88 ASP A CA 1
ATOM 705 C C . ASP A 1 88 ? -16.439 -1.969 22.768 1.00 46.78 88 ASP A C 1
ATOM 707 O O . ASP A 1 88 ? -16.422 -3.153 23.097 1.00 46.78 88 ASP A O 1
ATOM 711 N N . GLY A 1 89 ? 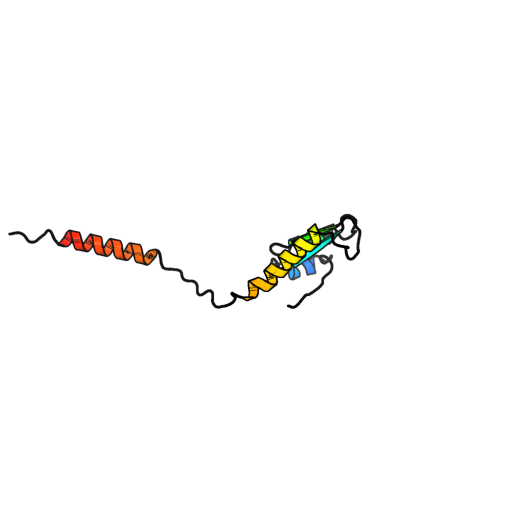-17.105 -1.052 23.473 1.00 46.19 89 GLY A N 1
ATOM 712 C CA . GLY A 1 89 ? -18.130 -1.351 24.469 1.00 46.19 89 GLY A CA 1
ATOM 713 C C . GLY A 1 89 ? -19.433 -0.686 24.042 1.00 46.19 89 GLY A C 1
ATOM 714 O O . GLY A 1 89 ? -19.518 0.535 24.076 1.00 46.19 89 GLY A O 1
ATOM 715 N N . ASP A 1 90 ? -20.390 -1.499 23.592 1.00 43.91 90 ASP A N 1
ATOM 716 C CA . ASP A 1 90 ? -21.820 -1.198 23.436 1.00 43.91 90 ASP A CA 1
ATOM 717 C C . ASP A 1 90 ? -22.181 0.205 22.911 1.00 43.91 90 ASP A C 1
ATOM 719 O O . ASP A 1 90 ? -22.490 1.136 23.653 1.00 43.91 90 ASP A O 1
ATOM 723 N N . SER A 1 91 ? -22.245 0.349 21.585 1.00 42.66 91 SER A N 1
ATOM 724 C CA . SER A 1 91 ? -23.112 1.375 20.995 1.00 42.66 91 SER A CA 1
ATOM 725 C C . SER A 1 91 ? -24.551 0.867 21.007 1.00 42.66 91 SER A C 1
ATOM 727 O O . SER A 1 91 ? -25.096 0.453 19.985 1.00 42.66 91 SER A O 1
ATOM 729 N N . GLU A 1 92 ? -25.159 0.899 22.190 1.00 40.03 92 GLU A N 1
ATOM 730 C CA . GLU A 1 92 ? -26.606 1.016 22.313 1.00 40.03 92 GLU A CA 1
ATOM 731 C C . GLU A 1 92 ? -26.997 2.339 21.636 1.00 40.03 92 GLU A C 1
ATOM 733 O O . GLU A 1 92 ? -26.535 3.422 22.012 1.00 40.03 92 GLU A O 1
ATOM 738 N N . VAL A 1 93 ? -27.795 2.250 20.576 1.00 44.81 93 VAL A N 1
ATOM 739 C CA . VAL A 1 93 ? -28.349 3.409 19.876 1.00 44.81 93 VAL A CA 1
ATOM 740 C C . VAL A 1 93 ? -29.233 4.173 20.864 1.00 44.81 93 VAL A C 1
ATOM 742 O O . VAL A 1 93 ? -30.365 3.777 21.122 1.00 44.81 93 VAL A O 1
ATOM 745 N N . LYS A 1 94 ? -28.734 5.278 21.429 1.00 42.06 94 LYS A N 1
ATOM 746 C CA . LYS A 1 94 ? -29.574 6.255 22.137 1.00 42.06 94 LYS A CA 1
ATOM 747 C C . LYS A 1 94 ? -30.119 7.273 21.146 1.00 42.06 94 LYS A C 1
ATOM 749 O O . LYS A 1 94 ? -29.674 8.414 21.079 1.00 42.06 94 LYS A O 1
ATOM 754 N N . GLU A 1 95 ? -31.100 6.824 20.380 1.00 45.91 95 GLU A N 1
ATOM 755 C CA . GLU A 1 95 ? -32.131 7.693 19.820 1.00 45.91 95 GLU A CA 1
ATOM 756 C C . GLU A 1 95 ? -33.104 8.092 20.958 1.00 45.91 95 GLU A C 1
ATOM 758 O O . GLU A 1 95 ? -33.235 7.346 21.931 1.00 45.91 95 GLU A O 1
ATOM 763 N N . SER 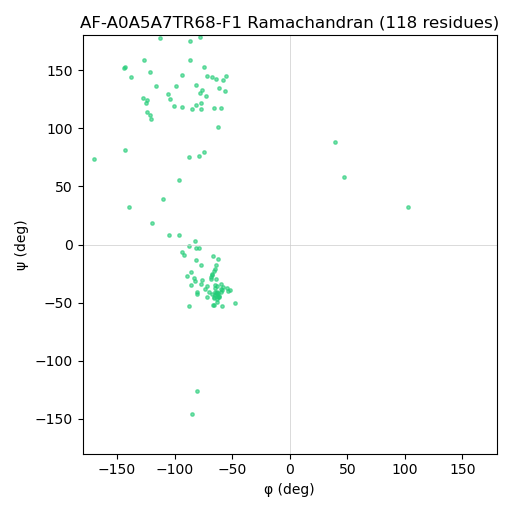A 1 96 ? -33.767 9.257 20.860 1.00 47.66 96 SER A N 1
ATOM 764 C CA . SER A 1 96 ? -34.843 9.786 21.750 1.00 47.66 96 SER A CA 1
ATOM 765 C C . SER A 1 96 ? -34.545 10.881 22.804 1.00 47.66 96 SER A C 1
ATOM 767 O O . SER A 1 96 ? -35.232 10.955 23.826 1.00 47.66 96 SER A O 1
ATOM 769 N N . VAL A 1 97 ? -33.608 11.812 22.572 1.00 50.28 97 VAL A N 1
ATOM 770 C CA . VAL A 1 97 ? -33.564 13.054 23.394 1.00 50.28 97 VAL A CA 1
ATOM 771 C C . VAL A 1 97 ? -34.427 14.180 22.809 1.00 50.28 97 VAL A C 1
ATOM 773 O O . VAL A 1 97 ? -34.937 14.994 23.570 1.00 50.28 97 VAL A O 1
ATOM 776 N N . ILE A 1 98 ? -34.647 14.214 21.492 1.00 48.41 98 ILE A N 1
ATOM 777 C CA . ILE A 1 98 ? -35.339 15.337 20.836 1.00 48.41 98 ILE A CA 1
ATOM 778 C C . ILE A 1 98 ? -36.868 15.211 20.982 1.00 48.41 98 ILE A C 1
ATOM 780 O O . ILE A 1 98 ? -37.508 16.169 21.404 1.00 48.41 98 ILE A O 1
ATOM 784 N N . ASP A 1 99 ? -37.434 14.012 20.813 1.00 46.09 99 ASP A N 1
ATOM 785 C CA . ASP A 1 99 ? -38.897 13.819 20.847 1.00 46.09 99 ASP A CA 1
ATOM 786 C C . ASP A 1 99 ? -39.527 14.058 22.233 1.00 46.09 99 ASP A C 1
ATOM 788 O O . ASP A 1 99 ? -40.684 14.454 22.346 1.00 46.09 99 ASP A O 1
ATOM 792 N N . LYS A 1 100 ? -38.761 13.875 23.319 1.00 54.50 100 LYS A N 1
ATOM 793 C CA . LYS A 1 100 ? -39.263 14.079 24.694 1.00 54.50 100 LYS A CA 1
ATOM 794 C C . LYS A 1 100 ? -39.359 15.550 25.098 1.00 54.50 100 LYS A C 1
ATOM 796 O O . LYS A 1 100 ? -39.994 15.858 26.109 1.00 54.50 100 LYS A O 1
ATOM 801 N N . VAL A 1 101 ? -38.686 16.448 24.376 1.00 56.41 101 VAL A N 1
ATOM 802 C CA . VAL A 1 101 ? -38.723 17.886 24.672 1.00 56.41 101 VAL A CA 1
ATOM 803 C C . VAL A 1 101 ? -39.994 18.505 24.095 1.00 56.41 101 VAL A C 1
ATOM 805 O O . VAL A 1 101 ? -40.649 19.263 24.810 1.00 56.41 101 VAL A O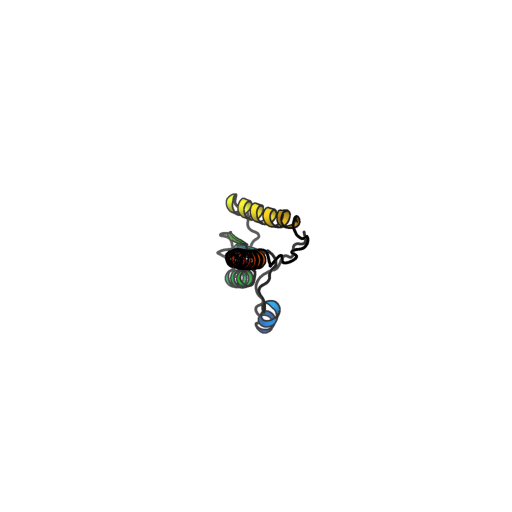 1
ATOM 808 N N . ASP A 1 102 ? -40.398 18.111 22.885 1.00 53.72 102 ASP A N 1
ATOM 809 C CA . ASP A 1 102 ? -41.615 18.628 22.244 1.00 53.72 102 ASP A CA 1
ATOM 810 C C . ASP A 1 102 ? -42.885 18.218 23.001 1.00 53.72 102 ASP A C 1
ATOM 812 O O . ASP A 1 102 ? -43.704 19.073 23.340 1.00 53.72 102 ASP A O 1
ATOM 816 N N . GLU A 1 103 ? -42.995 16.951 23.415 1.00 57.78 103 GLU A N 1
ATOM 817 C CA . GLU A 1 103 ? -44.169 16.469 24.160 1.00 57.78 103 GLU A CA 1
ATOM 818 C C . GLU A 1 103 ? -44.322 17.165 25.529 1.00 57.78 103 GLU A C 1
ATOM 820 O O . GLU A 1 103 ? -45.428 17.350 26.044 1.00 57.78 103 GLU A O 1
ATOM 825 N N . ARG A 1 104 ? -43.207 17.590 26.143 1.00 61.06 104 ARG A N 1
ATOM 826 C CA . ARG A 1 104 ? -43.228 18.317 27.420 1.00 61.06 104 ARG A CA 1
ATOM 827 C C . ARG A 1 104 ? -43.633 19.779 27.243 1.00 61.06 104 ARG A C 1
ATOM 829 O O . ARG A 1 104 ? -44.288 20.314 28.135 1.00 61.06 104 ARG A O 1
ATOM 836 N N . ILE A 1 105 ? -43.261 20.408 26.128 1.00 62.34 105 ILE A N 1
ATOM 837 C CA . ILE A 1 105 ? -43.621 21.799 25.827 1.00 62.34 105 ILE A CA 1
ATOM 838 C C . ILE A 1 105 ? -45.112 21.894 25.477 1.00 62.34 105 ILE A C 1
ATOM 840 O O . ILE A 1 105 ? -45.804 22.734 26.053 1.00 62.34 105 ILE A O 1
ATOM 844 N N . GLU A 1 106 ? -45.641 20.991 24.643 1.00 58.94 106 GLU A N 1
ATOM 845 C C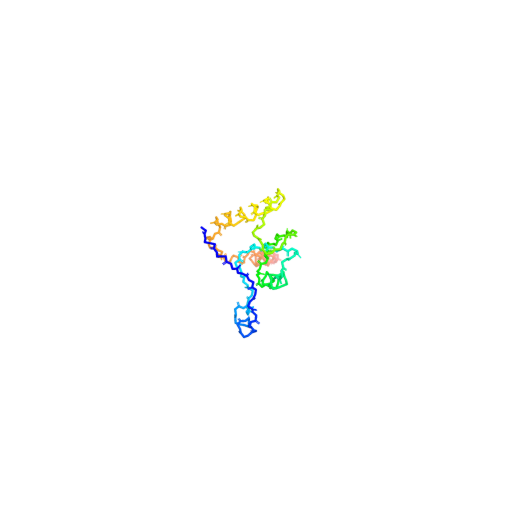A . GLU A 1 106 ? -47.072 20.984 24.288 1.00 58.94 106 GLU A CA 1
ATOM 846 C C . GLU A 1 106 ? -47.973 20.770 25.513 1.00 58.94 106 GLU A C 1
ATOM 848 O O . GLU A 1 106 ? -48.928 21.520 25.736 1.00 58.94 106 GLU A O 1
ATOM 853 N N . ASN A 1 107 ? -47.617 19.818 26.385 1.00 58.94 107 ASN A N 1
ATOM 854 C CA . ASN A 1 107 ? -48.372 19.554 27.613 1.00 58.94 107 ASN A CA 1
ATOM 855 C C . ASN A 1 107 ? -48.326 20.714 28.621 1.00 58.94 107 ASN A C 1
ATOM 857 O O . ASN A 1 107 ? -49.201 20.814 29.485 1.00 58.94 107 ASN A O 1
ATOM 861 N N . GLN A 1 108 ? -47.313 21.581 28.547 1.00 63.44 108 GLN A N 1
ATOM 862 C CA . GLN A 1 108 ? -47.183 22.731 29.439 1.00 63.44 108 GLN A CA 1
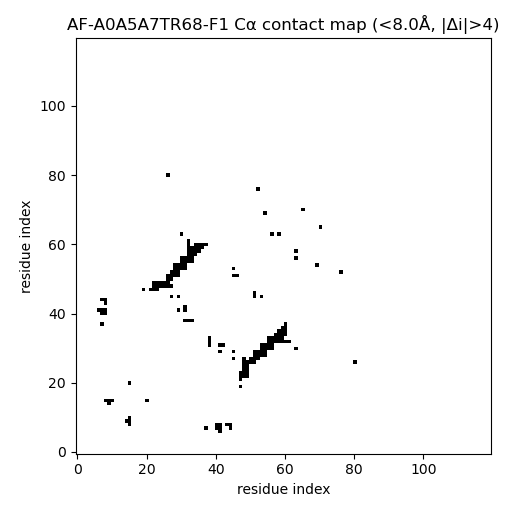ATOM 863 C C . GLN A 1 108 ? -47.975 23.940 28.917 1.00 63.44 108 GLN A C 1
ATOM 865 O O . GLN A 1 108 ? -48.619 24.615 29.719 1.00 63.44 108 GLN A O 1
ATOM 870 N N . ILE A 1 109 ? -48.041 24.128 27.593 1.00 63.50 109 ILE A N 1
ATOM 871 C CA . ILE A 1 109 ? -48.867 25.159 26.938 1.00 63.50 109 ILE A CA 1
ATOM 872 C C . ILE A 1 109 ? -50.364 24.879 27.153 1.00 63.50 109 ILE A C 1
ATOM 874 O O . ILE A 1 109 ? -51.098 25.758 27.602 1.00 63.50 109 ILE A O 1
ATOM 878 N N . MET A 1 110 ? -50.814 23.630 26.968 1.00 58.84 110 MET A N 1
ATOM 879 C CA . MET A 1 110 ? -52.229 23.267 27.171 1.00 58.84 110 MET A CA 1
ATOM 880 C C . MET A 1 110 ? -52.710 23.407 28.625 1.00 58.84 110 MET A C 1
ATOM 882 O O . MET A 1 110 ? -53.909 23.509 28.891 1.00 58.84 110 MET A O 1
ATOM 886 N N . LYS A 1 111 ? -51.788 23.398 29.595 1.00 58.62 111 LYS A N 1
ATOM 887 C CA . LYS A 1 111 ? -52.121 23.504 31.021 1.00 58.62 111 LYS A CA 1
ATOM 888 C C . LYS A 1 111 ? -52.259 24.952 31.492 1.00 58.62 111 LYS A C 1
ATOM 890 O O . LYS A 1 111 ? -52.948 25.192 32.483 1.00 58.62 111 LYS A O 1
ATOM 895 N N . GLU A 1 112 ? -51.629 25.901 30.799 1.00 57.22 112 GLU A N 1
ATOM 896 C CA . GLU A 1 112 ? -51.741 27.332 31.103 1.00 57.22 112 GLU A CA 1
ATOM 897 C C . GLU A 1 112 ? -53.006 27.962 30.502 1.00 57.22 112 GLU A C 1
ATOM 899 O O . GLU A 1 112 ? -53.611 28.817 31.150 1.00 57.22 112 GLU A O 1
ATOM 904 N N . GLU A 1 113 ? -53.492 27.480 29.351 1.00 54.28 113 GLU A N 1
ATOM 905 C CA . GLU A 1 113 ? -54.734 27.987 28.740 1.00 54.28 113 GLU A CA 1
ATOM 906 C C . GLU A 1 113 ? -56.000 27.632 29.547 1.00 54.28 113 GLU A C 1
ATOM 908 O O . GLU A 1 113 ? -56.950 28.412 29.592 1.00 54.28 113 GLU A O 1
ATOM 913 N N . ASN A 1 114 ? -55.988 26.522 30.295 1.00 55.12 114 ASN A N 1
ATOM 914 C CA . ASN A 1 114 ? -57.123 26.090 31.125 1.00 55.12 114 ASN A CA 1
ATOM 915 C C . ASN A 1 114 ? -57.215 26.779 32.500 1.00 55.12 114 ASN A C 1
ATOM 917 O O . ASN A 1 114 ? -58.085 26.433 33.298 1.00 55.12 114 ASN A O 1
ATOM 921 N N . LYS A 1 115 ? -56.335 27.741 32.817 1.00 54.84 115 LYS A N 1
ATOM 922 C CA . LYS A 1 115 ? -56.364 28.455 34.110 1.00 54.84 115 LYS A CA 1
ATOM 923 C C . LYS A 1 115 ? -57.162 29.769 34.075 1.00 54.84 115 LYS A C 1
ATOM 925 O O . LYS A 1 115 ? -57.388 30.366 35.123 1.00 54.84 115 LYS A O 1
ATOM 930 N N . CYS A 1 116 ? -57.619 30.207 32.902 1.00 52.28 116 CYS A N 1
ATOM 931 C CA . CYS A 1 116 ? -58.373 31.454 32.726 1.00 52.28 116 CYS A CA 1
ATOM 932 C C . CYS A 1 116 ? -59.848 31.226 32.363 1.00 52.28 116 CYS A C 1
ATOM 934 O O . CYS A 1 116 ? -60.398 31.962 31.553 1.00 52.28 116 CYS A O 1
ATOM 936 N N . ILE A 1 117 ? -60.516 30.229 32.947 1.00 56.38 117 ILE A N 1
ATOM 937 C CA . ILE A 1 117 ? -61.983 30.148 32.911 1.00 56.38 117 ILE A CA 1
ATOM 938 C C . ILE A 1 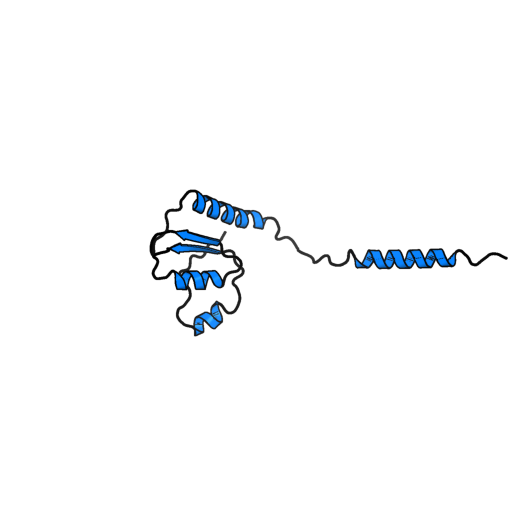117 ? -62.458 29.595 34.254 1.00 56.38 117 ILE A C 1
ATOM 940 O O . ILE A 1 117 ? -62.643 28.400 34.395 1.00 56.38 117 ILE A O 1
ATOM 944 N N . ASP A 1 118 ? -62.545 30.470 35.252 1.00 53.72 118 ASP A N 1
ATOM 945 C CA . ASP A 1 118 ? -63.473 30.364 36.387 1.00 53.72 118 ASP A CA 1
ATOM 946 C C . ASP A 1 118 ? -63.410 31.698 37.145 1.00 53.72 118 ASP A C 1
ATOM 948 O O . ASP A 1 118 ? -62.780 31.848 38.194 1.00 53.72 118 ASP A O 1
ATOM 952 N N . VAL A 1 119 ? -64.012 32.723 36.540 1.00 44.47 119 VAL A N 1
ATOM 953 C CA . VAL A 1 119 ? -64.396 33.947 37.242 1.00 44.47 119 VAL A CA 1
ATOM 954 C C . VAL A 1 119 ? -65.871 34.188 36.943 1.00 44.47 119 VAL A C 1
ATOM 956 O O . VAL A 1 119 ? -66.248 34.305 35.776 1.00 44.47 119 VAL A O 1
ATOM 959 N N . VAL A 1 120 ? -66.616 34.335 38.045 1.00 42.91 120 VAL A N 1
ATOM 960 C CA . VAL A 1 120 ? -68.045 34.659 38.236 1.00 42.91 120 VAL A CA 1
ATOM 961 C C . VAL A 1 120 ? -68.968 33.466 38.459 1.00 42.91 120 VAL A C 1
ATOM 963 O O . VAL A 1 120 ? -69.317 32.765 37.490 1.00 42.91 120 VAL A O 1
#

Secondary structure (DSSP, 8-state):
-------S--S-HHHHHHHTSS-B-S--EEEEETT-TTHHHHHHHHTTBSS-EEEEESSSSSPPPP-HHHHHHHHHHHHHHHHGGG--S-------SSHHHHHHHHHHHHHHHTTS----

Mean predicted aligned error: 13.47 Å

Sequence (120 aa):
MFVSISGTKFKDESICEVAYKHKIKVKSVHFIGEKDWLKLPSQQLASVFHQPLIIRHPQGHTVPRLDESATKELQCWVDTILSSRGHDGDSEVKESVIDKVDERIENQIMKEENKCIDVV

Foldseek 3Di:
DDDDDDDFADPDVVCCCPVLVAAAADEAEAEAEPAEPCRVRSVVRQVSHDPYHYHYDPDYPDDDDDDPVSVVVVVVSVVCVVVVVPPPDDPPPPDDPPVVVVVVVVVVVVVVVVPPPDDD

pLDDT: mean 81.87, std 19.86, range [40.03, 98.19]